Protein AF-A0A7T3G041-F1 (afdb_monomer_lite)

pLDDT: mean 70.63, std 15.51, range [40.09, 89.56]

Sequence (123 aa):
MPDVLLDCSRSEARERCARAVRQTEGLSKAKETDYQVVGKTGLSFPRVLWSWGEKVYVDIKEMESGQIGINVRGEKNVPVNIGANPEKFRRRVLDELSRSERQDKKMVGGMDMTRASELEGES

Secondary structure (DSSP, 8-state):
--SEEE-S-HHHHHHHHHHHHHHSTTEEEEEE-SSEEEEEE----SSS-----EEEEEEEEE-TTSPEEEEEEEEE--TT-TT--HHHHHHHHHHHHHHHHHHHHHHHTT--------SS---

Structure (mmCIF, N/CA/C/O backbone):
data_AF-A0A7T3G041-F1
#
_entry.id   AF-A0A7T3G041-F1
#
loop_
_atom_site.group_PDB
_atom_site.id
_atom_site.type_symbol
_atom_site.label_atom_id
_atom_site.label_alt_id
_atom_site.label_comp_id
_atom_site.label_asym_id
_atom_site.label_entity_id
_atom_site.label_seq_id
_atom_site.pdbx_PDB_ins_code
_atom_site.Cartn_x
_atom_site.Cartn_y
_atom_site.Cartn_z
_atom_site.occupancy
_atom_site.B_iso_or_equiv
_atom_site.auth_seq_id
_atom_site.auth_comp_id
_atom_site.auth_asym_id
_atom_site.auth_atom_id
_atom_site.pdbx_PDB_model_num
ATOM 1 N N . MET A 1 1 ? -12.619 9.375 -3.972 1.00 69.00 1 MET A N 1
ATOM 2 C CA . MET A 1 1 ? -13.263 8.131 -3.504 1.00 69.00 1 MET A CA 1
ATOM 3 C C . MET A 1 1 ? -12.163 7.132 -3.196 1.00 69.00 1 MET A C 1
ATOM 5 O O . MET A 1 1 ? -11.196 7.145 -3.946 1.00 69.00 1 MET A O 1
ATOM 9 N N . PRO A 1 2 ? -12.248 6.364 -2.099 1.00 80.75 2 PRO A N 1
ATOM 10 C CA . PRO A 1 2 ? -11.292 5.293 -1.823 1.00 80.75 2 PRO A CA 1
ATOM 11 C C . PRO A 1 2 ? -11.405 4.171 -2.863 1.00 80.75 2 PRO A C 1
ATOM 13 O O . PRO A 1 2 ? -12.497 3.920 -3.370 1.00 80.75 2 PRO A O 1
ATOM 16 N N . ASP A 1 3 ? -10.283 3.524 -3.184 1.00 82.75 3 ASP A N 1
ATOM 17 C CA . ASP A 1 3 ? -10.252 2.362 -4.083 1.00 82.75 3 ASP A CA 1
ATOM 18 C C . ASP A 1 3 ? -10.844 1.119 -3.392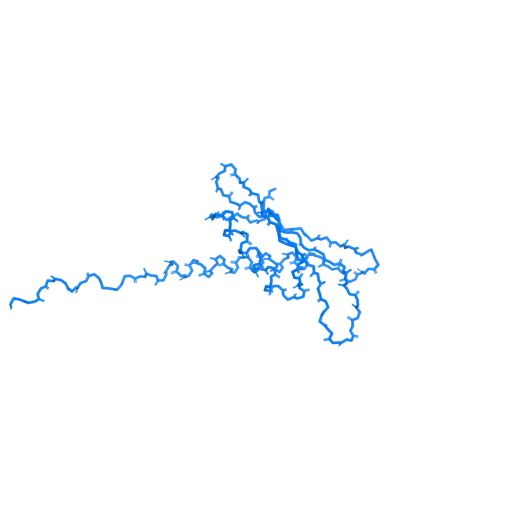 1.00 82.75 3 ASP A C 1
ATOM 20 O O . ASP A 1 3 ? -11.485 0.298 -4.043 1.00 82.75 3 ASP A O 1
ATOM 24 N N . VAL A 1 4 ? -10.629 0.987 -2.076 1.00 85.62 4 VAL A N 1
ATOM 25 C CA . VAL A 1 4 ? -11.131 -0.114 -1.237 1.00 85.62 4 VAL A CA 1
ATOM 26 C C . VAL A 1 4 ? -11.620 0.448 0.098 1.00 85.62 4 VAL A C 1
ATOM 28 O O . VAL A 1 4 ? -11.020 1.376 0.643 1.00 85.62 4 VAL A O 1
ATOM 31 N N . LEU A 1 5 ? -12.704 -0.114 0.627 1.00 86.81 5 LEU A N 1
ATOM 32 C CA . LEU A 1 5 ? -13.199 0.147 1.977 1.00 86.81 5 LEU A CA 1
ATOM 33 C C . LEU A 1 5 ? -12.992 -1.109 2.817 1.00 86.81 5 LEU A C 1
ATOM 35 O O . LEU A 1 5 ? -13.338 -2.198 2.372 1.00 86.81 5 LEU A O 1
ATOM 39 N N . LEU A 1 6 ? -12.427 -0.948 4.008 1.00 83.44 6 LEU A N 1
ATOM 40 C CA . LEU A 1 6 ? -12.195 -2.027 4.956 1.00 83.44 6 LEU A CA 1
ATOM 41 C C . LEU A 1 6 ? -12.963 -1.754 6.250 1.00 83.44 6 LEU A C 1
ATOM 43 O O . LEU A 1 6 ? -12.803 -0.699 6.870 1.00 83.44 6 LEU A O 1
ATOM 47 N N . ASP A 1 7 ? -13.750 -2.737 6.677 1.00 84.81 7 ASP A N 1
ATOM 48 C CA . ASP A 1 7 ? -14.432 -2.765 7.974 1.00 84.81 7 ASP A CA 1
ATOM 49 C C . ASP A 1 7 ? -13.498 -3.321 9.061 1.00 84.81 7 ASP A C 1
ATOM 51 O O . ASP A 1 7 ? -13.758 -4.361 9.663 1.00 84.81 7 ASP A O 1
ATOM 55 N N . CYS A 1 8 ? -12.353 -2.675 9.275 1.00 81.62 8 CYS A N 1
ATOM 56 C CA . CYS A 1 8 ? -11.388 -3.099 10.288 1.00 81.62 8 CYS A CA 1
ATOM 57 C C . CYS A 1 8 ? -10.699 -1.915 10.967 1.00 81.62 8 CYS A C 1
ATOM 59 O O . CYS A 1 8 ? -10.808 -0.767 10.535 1.00 81.62 8 CYS A O 1
ATOM 61 N N . SER A 1 9 ? -9.976 -2.191 12.055 1.00 86.31 9 SER A N 1
ATOM 62 C CA . SER A 1 9 ? -9.208 -1.153 12.744 1.00 86.31 9 SER A CA 1
ATOM 63 C C . SER A 1 9 ? -8.080 -0.618 11.856 1.00 86.31 9 SER A C 1
ATOM 65 O O . SER A 1 9 ? -7.532 -1.328 11.011 1.00 86.31 9 SER A O 1
ATOM 67 N N . ARG A 1 10 ? -7.659 0.630 12.084 1.00 85.25 10 ARG A N 1
ATOM 68 C CA . ARG A 1 10 ? -6.553 1.248 11.334 1.00 85.25 10 ARG A CA 1
ATOM 69 C C . ARG A 1 10 ? -5.263 0.421 11.386 1.00 85.25 10 ARG A C 1
ATOM 71 O O . ARG A 1 10 ? -4.585 0.279 10.370 1.00 85.25 10 ARG A O 1
ATOM 78 N N . SER A 1 11 ? -4.931 -0.129 12.554 1.00 86.12 11 SER A N 1
ATOM 79 C CA . SER A 1 11 ? -3.747 -0.976 12.744 1.00 86.12 11 SER A CA 1
ATOM 80 C C . SER A 1 11 ? -3.813 -2.241 11.891 1.00 86.12 11 SER A C 1
ATOM 82 O O . SER A 1 11 ? -2.827 -2.623 11.263 1.00 86.12 11 SER A O 1
ATOM 84 N N . GLU A 1 12 ? -4.991 -2.851 11.809 1.00 85.56 12 GLU A N 1
ATOM 85 C CA . GLU A 1 12 ? -5.216 -4.044 11.001 1.00 85.56 12 GLU A CA 1
ATOM 86 C C . GLU A 1 12 ? -5.196 -3.723 9.502 1.00 85.56 12 GLU A C 1
ATOM 88 O O . GLU A 1 12 ? -4.525 -4.404 8.725 1.00 85.56 12 GLU A O 1
ATOM 93 N N . ALA A 1 13 ? -5.842 -2.628 9.090 1.00 85.88 13 ALA A N 1
ATOM 94 C CA . ALA A 1 13 ? -5.785 -2.126 7.721 1.00 85.88 13 ALA A CA 1
ATOM 95 C C . ALA A 1 13 ? -4.336 -1.866 7.280 1.00 85.88 13 ALA A C 1
ATOM 97 O O . ALA A 1 13 ? -3.934 -2.242 6.176 1.00 85.88 13 ALA A O 1
ATOM 98 N N . ARG A 1 14 ? -3.522 -1.282 8.165 1.00 86.62 14 ARG A N 1
ATOM 99 C CA . ARG A 1 14 ? -2.091 -1.052 7.950 1.00 86.62 14 ARG A CA 1
ATOM 100 C C . ARG A 1 14 ? -1.326 -2.353 7.759 1.00 86.62 14 ARG A C 1
ATOM 102 O O . ARG A 1 14 ? -0.542 -2.457 6.814 1.00 86.62 14 ARG A O 1
ATOM 109 N N . GLU A 1 15 ? -1.556 -3.348 8.607 1.00 86.81 15 GLU A N 1
ATOM 110 C CA . GLU A 1 15 ? -0.899 -4.646 8.481 1.00 86.81 15 GLU A CA 1
ATOM 111 C C . GLU A 1 15 ? -1.286 -5.356 7.176 1.00 86.81 15 GLU A C 1
ATOM 113 O O . GLU A 1 15 ? -0.410 -5.871 6.472 1.00 86.81 15 GLU A O 1
ATOM 118 N N . ARG A 1 16 ? -2.572 -5.322 6.802 1.00 85.38 16 ARG A N 1
ATOM 119 C CA . ARG A 1 16 ? -3.077 -5.853 5.525 1.00 85.38 16 ARG A CA 1
ATOM 120 C C . ARG A 1 16 ? -2.403 -5.163 4.337 1.00 85.38 16 ARG A C 1
ATOM 122 O O . ARG A 1 16 ? -1.872 -5.838 3.456 1.00 85.38 16 ARG A O 1
ATOM 129 N N . CYS A 1 17 ? -2.317 -3.833 4.351 1.00 84.94 17 CYS A N 1
ATOM 130 C CA . CYS A 1 17 ? -1.632 -3.059 3.313 1.00 84.94 17 CYS A CA 1
ATOM 131 C C . CYS A 1 17 ? -0.133 -3.388 3.237 1.00 84.94 17 CYS A C 1
ATOM 133 O O . CYS A 1 17 ? 0.409 -3.613 2.154 1.00 84.94 17 CYS A O 1
ATOM 135 N N . ALA A 1 18 ? 0.549 -3.468 4.382 1.00 85.19 18 ALA A N 1
ATOM 136 C CA . ALA A 1 18 ? 1.964 -3.822 4.448 1.00 85.19 18 ALA A CA 1
ATOM 137 C C . ALA A 1 18 ? 2.233 -5.241 3.929 1.00 85.19 18 ALA A C 1
ATOM 139 O O . ALA A 1 18 ? 3.262 -5.480 3.292 1.00 85.19 18 ALA A O 1
ATOM 140 N N . ARG A 1 19 ? 1.315 -6.176 4.187 1.00 85.12 19 ARG A N 1
ATOM 141 C CA . ARG A 1 19 ? 1.371 -7.554 3.697 1.00 85.12 19 ARG A CA 1
ATOM 142 C C . ARG A 1 19 ? 1.155 -7.624 2.189 1.00 85.12 19 ARG A C 1
ATOM 144 O O . ARG A 1 19 ? 1.999 -8.203 1.513 1.00 85.12 19 ARG A O 1
ATOM 151 N N . ALA A 1 20 ? 0.127 -6.958 1.665 1.00 84.06 20 ALA A N 1
ATOM 152 C CA . ALA A 1 20 ? -0.152 -6.903 0.229 1.00 84.06 20 ALA A CA 1
ATOM 153 C C . ALA A 1 20 ? 1.038 -6.333 -0.565 1.00 84.06 20 ALA A C 1
ATOM 155 O O . ALA A 1 20 ? 1.453 -6.897 -1.578 1.00 84.06 20 ALA A O 1
ATOM 156 N N . VAL A 1 21 ? 1.668 -5.264 -0.062 1.00 83.19 21 VAL A N 1
ATOM 157 C CA . VAL A 1 21 ? 2.877 -4.692 -0.681 1.00 83.19 21 VAL A CA 1
ATOM 158 C C . VAL A 1 21 ? 4.056 -5.670 -0.643 1.00 83.19 21 VAL A C 1
ATOM 160 O O . VAL A 1 21 ? 4.791 -5.757 -1.620 1.00 83.19 21 VAL A O 1
ATOM 163 N N . ARG A 1 22 ? 4.245 -6.418 0.454 1.00 80.44 22 ARG A N 1
ATOM 164 C CA . ARG A 1 22 ? 5.313 -7.432 0.576 1.00 80.44 22 ARG A CA 1
ATOM 165 C C . ARG A 1 22 ? 5.086 -8.658 -0.311 1.00 80.44 22 ARG A C 1
ATOM 167 O O . ARG A 1 22 ? 6.057 -9.248 -0.765 1.00 80.44 22 ARG A O 1
ATOM 174 N N . GLN A 1 23 ? 3.832 -9.053 -0.516 1.00 81.94 23 GLN A N 1
ATOM 175 C CA . GLN A 1 23 ? 3.457 -10.185 -1.370 1.00 81.94 23 GLN A CA 1
ATOM 176 C C . GLN A 1 23 ? 3.491 -9.826 -2.858 1.00 81.94 23 GLN A C 1
ATOM 178 O O . GLN A 1 23 ? 3.602 -10.706 -3.706 1.00 81.94 23 GLN A O 1
ATOM 183 N N . THR A 1 24 ? 3.439 -8.534 -3.187 1.00 78.94 24 THR A N 1
ATOM 184 C CA . THR A 1 24 ? 3.533 -8.074 -4.570 1.00 78.94 24 THR A CA 1
ATOM 185 C C . THR A 1 24 ? 4.953 -8.264 -5.105 1.00 78.94 24 THR A C 1
ATOM 187 O O . THR A 1 24 ? 5.875 -7.519 -4.765 1.00 78.94 24 THR A O 1
ATOM 190 N N . GLU A 1 25 ? 5.119 -9.227 -6.012 1.00 74.19 25 GLU A N 1
ATOM 191 C CA . GLU A 1 25 ? 6.395 -9.475 -6.683 1.00 74.19 25 GLU A CA 1
ATOM 192 C C . GLU A 1 25 ? 6.934 -8.220 -7.387 1.00 74.19 25 GLU A C 1
ATOM 194 O O . GLU A 1 25 ? 6.239 -7.561 -8.173 1.00 74.19 25 GLU A O 1
ATOM 199 N N . GLY A 1 26 ? 8.210 -7.923 -7.132 1.00 69.88 26 GLY A N 1
ATOM 200 C CA . GLY A 1 26 ? 8.919 -6.771 -7.687 1.00 69.88 26 GLY A CA 1
ATOM 201 C C . GLY A 1 26 ? 8.869 -5.513 -6.817 1.00 69.88 26 GLY A C 1
ATOM 202 O O . GLY A 1 26 ? 9.616 -4.577 -7.099 1.00 69.88 26 GLY A O 1
ATOM 203 N N . LEU A 1 27 ? 8.066 -5.485 -5.744 1.00 70.56 27 LEU A N 1
ATOM 204 C CA . LEU A 1 27 ? 8.106 -4.419 -4.742 1.00 70.56 27 LEU A CA 1
ATOM 205 C C . LEU A 1 27 ? 8.987 -4.824 -3.555 1.00 70.56 27 LEU A C 1
ATOM 207 O O . LEU A 1 27 ? 8.777 -5.828 -2.887 1.00 70.56 27 LEU A O 1
ATOM 211 N N . SER A 1 28 ? 9.977 -3.992 -3.263 1.00 67.75 28 SER A N 1
ATOM 212 C CA . SER A 1 28 ? 10.681 -3.959 -1.988 1.00 67.75 28 SER A CA 1
ATOM 213 C C . SER A 1 28 ? 10.062 -2.893 -1.084 1.00 67.75 28 SER A C 1
ATOM 215 O O . SER A 1 28 ? 9.782 -1.759 -1.481 1.00 67.75 28 SER A O 1
ATOM 217 N N . LYS A 1 29 ? 9.816 -3.261 0.172 1.00 68.62 29 LYS A N 1
ATOM 218 C CA . LYS A 1 29 ? 9.218 -2.361 1.162 1.00 68.62 29 LYS A CA 1
ATOM 219 C C . LYS A 1 29 ? 10.166 -1.196 1.451 1.00 68.62 29 LYS A C 1
ATOM 221 O O . LYS A 1 29 ? 11.331 -1.432 1.752 1.00 68.62 29 LYS A O 1
ATOM 226 N N . ALA A 1 30 ? 9.676 0.044 1.391 1.00 63.00 30 ALA A N 1
ATOM 227 C CA . ALA A 1 30 ? 10.547 1.213 1.534 1.00 63.00 30 ALA A CA 1
ATOM 228 C C . ALA A 1 30 ? 10.137 2.224 2.605 1.00 63.00 30 ALA A C 1
ATOM 230 O O . ALA A 1 30 ? 10.980 3.019 3.012 1.00 63.00 30 ALA A O 1
ATOM 231 N N . LYS A 1 31 ? 8.886 2.236 3.065 1.00 75.81 31 LYS A N 1
ATOM 232 C CA . LYS A 1 31 ? 8.483 3.038 4.226 1.00 75.81 31 LYS A CA 1
ATOM 233 C C . LYS A 1 31 ? 7.124 2.573 4.717 1.00 75.81 31 LYS A C 1
ATOM 235 O O . LYS A 1 31 ? 6.235 2.323 3.911 1.00 75.81 31 LYS A O 1
ATOM 240 N N . GLU A 1 32 ? 6.967 2.474 6.023 1.00 82.88 32 GLU A N 1
ATOM 241 C CA . GLU A 1 32 ? 5.678 2.234 6.657 1.00 82.88 32 GLU A CA 1
ATOM 242 C C . GLU A 1 32 ? 5.481 3.310 7.718 1.00 82.88 32 GLU A C 1
ATOM 244 O O . GLU A 1 32 ? 6.373 3.548 8.531 1.00 82.88 32 GLU A O 1
ATOM 249 N N . THR A 1 33 ? 4.344 3.989 7.660 1.00 84.75 33 THR A N 1
ATOM 250 C CA . THR A 1 33 ? 3.882 4.945 8.664 1.00 84.75 33 THR A CA 1
ATOM 251 C C . THR A 1 33 ? 2.477 4.547 9.112 1.00 84.75 33 THR A C 1
ATOM 253 O O . THR A 1 33 ? 1.881 3.619 8.564 1.00 84.75 33 THR A O 1
ATOM 256 N N . ASP A 1 34 ? 1.925 5.251 10.098 1.00 81.25 34 ASP A N 1
ATOM 257 C CA . ASP A 1 34 ? 0.582 4.963 10.619 1.00 81.25 34 ASP A CA 1
ATOM 258 C C . ASP A 1 34 ? -0.546 5.179 9.601 1.00 81.25 34 ASP A C 1
ATOM 260 O O . ASP A 1 34 ? -1.610 4.579 9.727 1.00 81.25 34 ASP A O 1
ATOM 264 N N . TYR A 1 35 ? -0.306 6.006 8.583 1.00 85.88 35 TYR A N 1
ATOM 265 C CA . TYR A 1 35 ? -1.310 6.415 7.595 1.00 85.88 35 TYR A CA 1
ATOM 266 C C . TYR A 1 35 ? -0.921 6.069 6.159 1.00 85.88 35 TYR A C 1
ATOM 268 O O . TYR A 1 35 ? -1.687 6.330 5.233 1.00 85.88 35 TYR A O 1
ATOM 276 N N . GLN A 1 36 ? 0.282 5.537 5.941 1.00 87.19 36 GLN A N 1
ATOM 277 C CA . GLN A 1 36 ? 0.785 5.302 4.598 1.00 87.19 36 GLN A CA 1
ATOM 278 C C . GLN A 1 36 ? 1.765 4.132 4.551 1.00 87.19 36 GLN A C 1
ATOM 280 O O . GLN A 1 36 ? 2.714 4.041 5.332 1.00 87.19 36 GLN A O 1
ATOM 285 N N . VAL A 1 37 ? 1.590 3.271 3.555 1.00 85.50 37 VAL A N 1
ATOM 286 C CA . VAL A 1 37 ? 2.549 2.224 3.202 1.00 85.50 37 VAL A CA 1
ATOM 287 C C . VAL A 1 37 ? 3.121 2.538 1.827 1.00 85.50 37 VAL A C 1
ATOM 289 O O . VAL A 1 37 ? 2.381 2.729 0.867 1.00 85.50 37 VAL A O 1
ATOM 292 N N . VAL A 1 38 ? 4.449 2.588 1.720 1.00 84.75 38 VAL A N 1
ATOM 293 C CA . VAL A 1 38 ? 5.145 2.876 0.461 1.00 84.75 38 VAL A CA 1
ATOM 294 C C . VAL A 1 38 ? 5.961 1.665 0.022 1.00 84.75 38 VAL A C 1
ATOM 296 O O . VAL A 1 38 ? 6.945 1.275 0.667 1.00 84.75 38 VAL A O 1
ATOM 299 N N . GLY A 1 39 ? 5.564 1.091 -1.112 1.00 82.62 39 GLY A N 1
ATOM 300 C CA . GLY A 1 39 ? 6.328 0.093 -1.853 1.00 82.62 39 GLY A CA 1
ATOM 301 C C . GLY A 1 39 ? 7.203 0.768 -2.904 1.00 82.62 39 GLY A C 1
ATOM 302 O O . GLY A 1 39 ? 6.741 1.646 -3.630 1.00 82.62 39 GLY A O 1
ATOM 303 N N . LYS A 1 40 ? 8.472 0.372 -3.002 1.00 76.88 40 LYS A N 1
ATOM 304 C CA . LYS A 1 40 ? 9.364 0.782 -4.097 1.00 76.88 40 LYS A CA 1
ATOM 305 C C . LYS A 1 40 ? 9.757 -0.443 -4.892 1.00 76.88 40 LYS A C 1
ATOM 307 O O . LYS A 1 40 ? 9.950 -1.498 -4.306 1.00 76.88 40 LYS A O 1
ATOM 312 N N . THR A 1 41 ? 9.932 -0.331 -6.199 1.00 72.31 41 THR A N 1
ATOM 313 C CA . THR A 1 41 ? 10.514 -1.445 -6.950 1.00 72.31 41 THR A CA 1
ATOM 314 C C . THR A 1 41 ? 11.951 -1.707 -6.493 1.00 72.31 41 THR A C 1
ATOM 316 O O . THR A 1 41 ? 12.753 -0.778 -6.385 1.00 72.31 41 THR A O 1
ATOM 319 N N . GLY A 1 42 ? 12.268 -2.963 -6.164 1.00 56.47 42 GLY A N 1
ATOM 320 C CA . GLY A 1 42 ? 13.601 -3.371 -5.711 1.00 56.47 42 GLY A CA 1
ATOM 321 C C . GLY A 1 42 ? 14.223 -4.409 -6.637 1.00 56.47 42 GLY A C 1
ATOM 322 O O . GLY A 1 42 ? 13.557 -5.344 -7.073 1.00 56.47 42 GLY A O 1
ATOM 323 N N . LEU A 1 43 ? 15.504 -4.213 -6.952 1.00 53.69 43 LEU A N 1
ATOM 324 C CA . LEU A 1 43 ? 16.320 -5.075 -7.809 1.00 53.69 43 LEU A CA 1
ATOM 325 C C . LEU A 1 43 ? 16.349 -6.526 -7.297 1.00 53.69 43 LEU A C 1
ATOM 327 O O . LEU A 1 43 ? 16.931 -6.789 -6.249 1.00 53.69 43 LEU A O 1
ATOM 331 N N . SER A 1 44 ? 15.838 -7.476 -8.083 1.00 42.97 44 SER A N 1
ATOM 332 C CA . SER A 1 44 ? 16.355 -8.851 -8.077 1.00 42.97 44 SER A CA 1
ATOM 333 C C . SER A 1 44 ? 17.247 -9.030 -9.304 1.00 42.97 44 SER A C 1
ATOM 335 O O . SER A 1 44 ? 16.791 -8.929 -10.440 1.00 42.97 44 SER A O 1
ATOM 337 N N . PHE A 1 45 ? 18.547 -9.202 -9.064 1.00 40.66 45 PHE A N 1
ATOM 338 C CA . PHE A 1 45 ? 19.564 -9.509 -10.079 1.00 40.66 45 PHE A CA 1
ATOM 339 C C . PHE A 1 45 ? 19.502 -10.998 -10.502 1.00 40.66 45 PHE A C 1
ATOM 341 O O . PHE A 1 45 ? 19.010 -11.800 -9.708 1.00 40.66 45 PHE A O 1
ATOM 348 N N . PRO A 1 46 ? 20.066 -11.405 -11.671 1.00 51.50 46 PRO A N 1
ATOM 349 C CA . PRO A 1 46 ? 20.903 -10.607 -12.571 1.00 51.50 46 PRO A CA 1
ATOM 350 C C . PRO A 1 46 ? 20.418 -10.525 -14.041 1.00 51.50 46 PRO A C 1
ATOM 352 O O . PRO A 1 46 ? 19.942 -11.506 -14.600 1.00 51.50 46 PRO A O 1
ATOM 355 N N . ARG A 1 47 ? 20.680 -9.365 -14.679 1.00 42.62 47 ARG A N 1
ATOM 356 C CA . ARG A 1 47 ? 20.946 -9.117 -16.128 1.00 42.62 47 ARG A CA 1
ATOM 357 C C . ARG A 1 47 ? 20.080 -8.131 -16.922 1.00 42.62 47 ARG A C 1
ATOM 359 O O . ARG A 1 47 ? 20.516 -7.791 -18.016 1.00 42.62 47 ARG A O 1
ATOM 366 N N . VAL A 1 48 ? 18.975 -7.569 -16.427 1.00 42.09 48 VAL A N 1
ATOM 367 C CA . VAL A 1 48 ? 18.259 -6.534 -17.212 1.00 42.09 48 VAL A CA 1
ATOM 368 C C . VAL A 1 48 ? 17.847 -5.328 -16.359 1.00 42.09 48 VAL A C 1
ATOM 370 O O . VAL A 1 48 ? 16.889 -5.375 -15.601 1.00 42.09 48 VAL A O 1
ATOM 373 N N . LEU A 1 49 ? 18.621 -4.251 -16.528 1.00 40.53 49 LEU A N 1
ATOM 374 C CA . LEU A 1 49 ? 18.244 -2.829 -16.492 1.00 40.53 49 LEU A CA 1
ATOM 375 C C . LEU A 1 49 ? 17.507 -2.288 -15.247 1.00 40.53 49 LEU A C 1
ATOM 377 O O . LEU A 1 49 ? 16.284 -2.318 -15.130 1.00 40.53 49 LEU A O 1
ATOM 381 N N . TRP A 1 50 ? 18.307 -1.665 -14.374 1.00 40.09 50 TRP A N 1
ATOM 382 C CA . TRP A 1 50 ? 17.999 -0.512 -13.513 1.00 40.09 50 TRP A CA 1
ATOM 383 C C . TRP A 1 50 ? 16.579 0.084 -13.607 1.00 40.09 50 TRP A C 1
ATOM 385 O O . TRP A 1 50 ? 16.369 1.120 -14.235 1.00 40.09 50 TRP A O 1
ATOM 395 N N . SER A 1 51 ? 15.611 -0.483 -12.887 1.00 46.09 51 SER A N 1
ATOM 396 C CA . SER A 1 51 ? 14.303 0.161 -12.688 1.00 46.09 51 SER A CA 1
ATOM 397 C C . SER A 1 51 ? 14.084 0.531 -11.224 1.00 46.09 51 SER A C 1
ATOM 399 O O . SER A 1 51 ? 13.191 0.034 -10.542 1.00 46.09 51 SER A O 1
ATOM 401 N N . TRP A 1 52 ? 14.908 1.467 -10.749 1.00 52.56 52 TRP A N 1
ATOM 402 C CA . TRP A 1 52 ? 14.572 2.326 -9.611 1.00 52.56 52 TRP A CA 1
ATOM 403 C C . TRP A 1 52 ? 13.611 3.407 -10.108 1.00 52.56 52 TRP A C 1
ATOM 405 O O . TRP A 1 52 ? 14.014 4.549 -10.315 1.00 52.56 52 TRP A O 1
ATOM 415 N N . GLY A 1 53 ? 12.366 3.044 -10.417 1.00 58.28 53 GLY A N 1
ATOM 416 C CA . GLY A 1 53 ? 11.505 3.966 -11.156 1.00 58.28 53 GLY A CA 1
ATOM 417 C C . GLY A 1 53 ? 10.044 3.992 -10.809 1.00 58.28 53 GLY A C 1
ATOM 418 O O . GLY A 1 53 ? 9.360 4.901 -11.269 1.00 58.28 53 GLY A O 1
ATOM 419 N N . GLU A 1 54 ? 9.567 3.075 -9.981 1.00 70.75 54 GLU A N 1
ATOM 420 C CA . GLU A 1 54 ? 8.150 2.990 -9.667 1.00 70.75 54 GLU A CA 1
ATOM 421 C C . GLU A 1 54 ? 7.969 2.93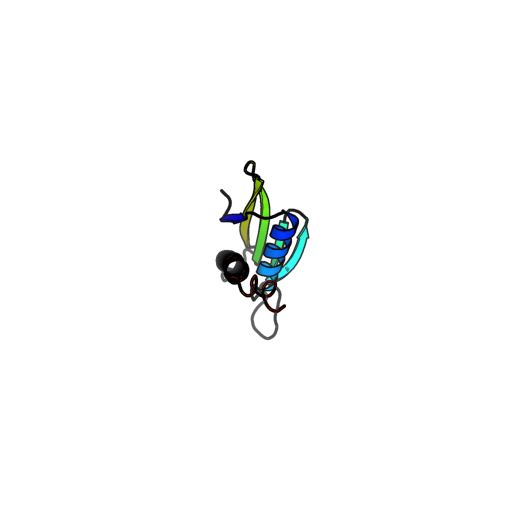8 -8.156 1.00 70.75 54 GLU A C 1
ATOM 423 O O . GLU A 1 54 ? 8.663 2.218 -7.427 1.00 70.75 54 GLU A O 1
ATOM 428 N N . LYS A 1 55 ? 7.043 3.764 -7.682 1.00 78.44 55 LYS A N 1
ATOM 429 C CA . LYS A 1 55 ? 6.612 3.804 -6.293 1.00 78.44 55 LYS A CA 1
ATOM 430 C C . LYS A 1 55 ? 5.126 3.519 -6.255 1.00 78.44 55 LYS A C 1
ATOM 432 O O . LYS A 1 55 ? 4.380 4.015 -7.093 1.00 78.44 55 LYS A O 1
ATOM 437 N N . VAL A 1 56 ? 4.699 2.748 -5.270 1.00 81.44 56 VAL A N 1
ATOM 438 C CA . VAL A 1 56 ? 3.288 2.590 -4.940 1.00 81.44 56 VAL A CA 1
ATOM 439 C C . VAL A 1 56 ? 3.074 3.146 -3.547 1.00 81.44 56 VAL A C 1
ATOM 441 O O . VAL A 1 56 ? 3.744 2.736 -2.600 1.00 81.44 56 VAL A O 1
ATOM 444 N N . TYR A 1 57 ? 2.146 4.083 -3.440 1.00 85.81 57 TYR A N 1
ATOM 445 C CA . TYR A 1 57 ? 1.677 4.660 -2.195 1.00 85.81 57 TYR A CA 1
ATOM 446 C C . TYR A 1 57 ? 0.318 4.058 -1.887 1.00 85.81 57 TYR A C 1
ATOM 448 O O . TYR A 1 57 ? -0.583 4.084 -2.723 1.00 85.81 57 TYR A O 1
ATOM 456 N N . VAL A 1 58 ? 0.187 3.508 -0.693 1.00 87.69 58 VAL A N 1
ATOM 457 C CA . VAL A 1 58 ? -1.071 3.024 -0.147 1.00 87.69 58 VAL A CA 1
ATOM 458 C C . VAL A 1 58 ? -1.412 3.941 1.014 1.00 87.69 58 VAL A C 1
ATOM 460 O O . VAL A 1 58 ? -0.768 3.878 2.059 1.00 87.69 58 VAL A O 1
ATOM 463 N N . ASP A 1 59 ? -2.367 4.836 0.802 1.00 89.00 59 ASP A N 1
ATOM 464 C CA . ASP A 1 59 ? -2.837 5.783 1.805 1.00 89.00 59 ASP A CA 1
ATOM 465 C C . ASP A 1 59 ? -4.016 5.183 2.571 1.00 89.00 59 ASP A C 1
ATOM 467 O O . ASP A 1 59 ? -4.959 4.659 1.974 1.00 89.00 59 ASP A O 1
ATOM 471 N N . ILE A 1 60 ? -3.959 5.296 3.894 1.00 89.56 60 ILE A N 1
ATOM 472 C CA . ILE A 1 60 ? -4.938 4.760 4.835 1.00 89.56 60 ILE A CA 1
ATOM 473 C C . ILE A 1 60 ? -5.657 5.949 5.460 1.00 89.56 60 ILE A C 1
ATOM 475 O O . ILE A 1 60 ? -5.055 6.736 6.196 1.00 89.56 60 ILE A O 1
ATOM 479 N N . LYS A 1 61 ? -6.945 6.095 5.158 1.00 88.69 61 LYS A N 1
ATOM 480 C CA . LYS A 1 61 ? -7.770 7.195 5.652 1.00 88.69 61 LYS A CA 1
ATOM 481 C C . LYS A 1 61 ? -8.962 6.658 6.425 1.00 88.69 61 LYS A C 1
ATOM 483 O O . LYS A 1 61 ? -9.674 5.787 5.946 1.00 88.69 61 LYS A O 1
ATOM 488 N N . GLU A 1 62 ? -9.204 7.219 7.597 1.00 86.69 62 GLU A N 1
ATOM 489 C CA . GLU A 1 62 ? -10.422 6.943 8.352 1.00 86.69 62 GLU A CA 1
ATOM 490 C C . GLU A 1 62 ? -11.590 7.739 7.767 1.00 86.69 62 GLU A C 1
ATOM 492 O O . GLU A 1 62 ? -11.456 8.929 7.460 1.00 86.69 62 GLU A O 1
ATOM 497 N N . MET A 1 63 ? -12.709 7.058 7.545 1.00 85.81 63 MET A N 1
ATOM 498 C CA . MET A 1 63 ? -13.938 7.636 7.015 1.00 85.81 63 MET A CA 1
ATOM 499 C C . MET A 1 63 ? -14.890 7.975 8.163 1.00 85.81 63 MET A C 1
ATOM 501 O O . MET A 1 63 ? -14.867 7.339 9.213 1.00 85.81 63 MET A O 1
ATOM 505 N N . GLU A 1 64 ? -15.789 8.934 7.936 1.00 80.12 64 GLU A N 1
ATOM 506 C CA . GLU A 1 64 ? -16.814 9.328 8.918 1.00 80.12 64 GLU A CA 1
ATOM 507 C C . GLU A 1 64 ? -17.766 8.175 9.286 1.00 80.12 64 GLU A C 1
ATOM 509 O O . GLU A 1 64 ? -18.350 8.177 10.364 1.00 80.12 64 GLU A O 1
ATOM 514 N N . SER A 1 65 ? -17.881 7.156 8.426 1.00 80.19 65 SER A N 1
ATOM 515 C CA . SER A 1 65 ? -18.642 5.928 8.683 1.00 80.19 65 SER A CA 1
ATOM 516 C C . SER A 1 65 ? -17.970 4.960 9.669 1.00 80.19 65 SER A C 1
ATOM 518 O O . SER A 1 65 ? -18.519 3.894 9.929 1.00 80.19 65 SER A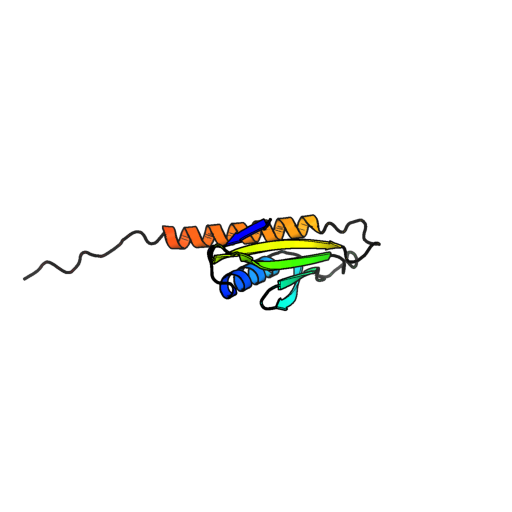 O 1
ATOM 520 N N . GLY A 1 66 ? -16.776 5.279 10.186 1.00 79.75 66 GLY A N 1
ATOM 521 C CA . GLY A 1 66 ? -15.967 4.369 11.008 1.00 79.75 66 GLY A CA 1
ATOM 522 C C . GLY A 1 66 ? -15.218 3.302 10.203 1.00 79.75 66 GLY A C 1
ATOM 523 O O . GLY A 1 66 ? -14.500 2.487 10.776 1.00 79.75 66 GLY A O 1
ATOM 524 N N . GLN A 1 67 ? -15.354 3.318 8.875 1.00 85.50 67 GLN A N 1
ATOM 525 C CA . GLN A 1 67 ? -14.633 2.432 7.964 1.00 85.50 67 GLN A CA 1
ATOM 526 C C . GLN A 1 67 ? -13.267 3.013 7.594 1.00 85.50 67 GLN A C 1
ATOM 528 O O . GLN A 1 67 ? -13.056 4.229 7.603 1.00 85.50 67 GLN A O 1
ATOM 533 N N . ILE A 1 68 ? -12.340 2.150 7.186 1.00 89.31 68 ILE A N 1
ATOM 534 C CA . ILE A 1 68 ? -11.036 2.573 6.683 1.00 89.31 68 ILE A CA 1
ATOM 535 C C . ILE A 1 68 ? -11.049 2.575 5.154 1.00 89.31 68 ILE A C 1
ATOM 537 O O . ILE A 1 68 ? -11.188 1.542 4.506 1.00 89.31 68 ILE A O 1
ATOM 541 N N . GLY A 1 69 ? -10.879 3.755 4.564 1.00 88.31 69 GLY A N 1
ATOM 542 C CA . GLY A 1 69 ? -10.698 3.945 3.132 1.00 88.31 69 GLY A CA 1
ATOM 543 C C . GLY A 1 69 ? -9.234 3.818 2.729 1.00 88.31 69 GLY A C 1
ATOM 544 O O . GLY A 1 69 ? -8.378 4.570 3.199 1.00 88.31 69 GLY A O 1
ATOM 545 N N . ILE A 1 70 ? -8.956 2.909 1.801 1.00 88.25 70 ILE A N 1
ATOM 546 C CA . ILE A 1 70 ? -7.633 2.692 1.222 1.00 88.25 70 ILE A CA 1
ATOM 547 C C . ILE A 1 70 ? -7.579 3.325 -0.169 1.00 88.25 70 ILE A C 1
ATOM 549 O O . ILE A 1 70 ? -8.450 3.086 -1.005 1.00 88.25 70 ILE A O 1
ATOM 553 N N . ASN A 1 71 ? -6.551 4.133 -0.425 1.00 89.06 71 ASN A N 1
ATOM 554 C CA . ASN A 1 71 ? -6.235 4.652 -1.759 1.00 89.06 71 ASN A CA 1
ATOM 555 C C . ASN A 1 71 ? -4.880 4.125 -2.214 1.00 89.06 71 ASN A C 1
ATOM 557 O O . ASN A 1 71 ? -3.897 4.247 -1.486 1.00 89.06 71 ASN A O 1
ATOM 561 N N . VAL A 1 72 ? -4.808 3.593 -3.431 1.00 85.81 72 VAL A N 1
ATOM 562 C CA . VAL A 1 72 ? -3.569 3.055 -4.000 1.00 85.81 72 VAL A CA 1
ATOM 563 C C . VAL A 1 72 ? -3.150 3.899 -5.197 1.00 85.81 72 VAL A C 1
ATOM 565 O O . VAL A 1 72 ? -3.820 3.936 -6.229 1.00 85.81 72 VAL A O 1
ATOM 568 N N . ARG A 1 73 ? -1.995 4.554 -5.082 1.00 83.06 73 ARG A N 1
ATOM 569 C CA . ARG A 1 73 ? -1.431 5.441 -6.104 1.00 83.06 73 ARG A CA 1
ATOM 570 C C . ARG A 1 73 ? -0.087 4.919 -6.587 1.00 83.06 73 ARG A C 1
ATOM 572 O O . ARG A 1 73 ? 0.827 4.717 -5.797 1.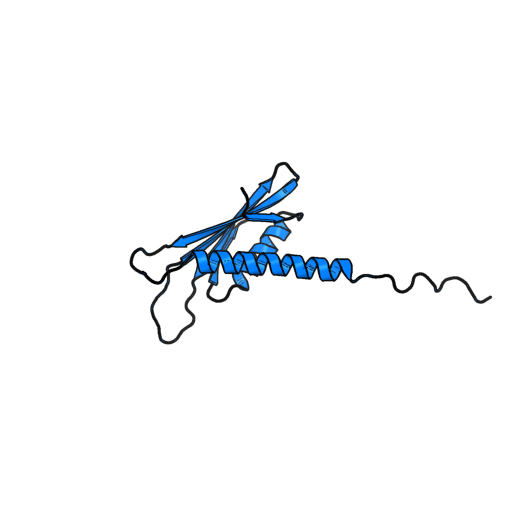00 83.06 73 ARG A O 1
ATOM 579 N N . GLY A 1 74 ? 0.039 4.715 -7.893 1.00 79.88 74 GLY A N 1
ATOM 580 C CA . GLY A 1 74 ? 1.310 4.396 -8.535 1.00 79.88 74 GLY A CA 1
ATOM 581 C C . GLY A 1 74 ? 1.958 5.663 -9.089 1.00 79.88 74 GLY A C 1
ATOM 582 O O . GLY A 1 74 ? 1.325 6.387 -9.851 1.00 79.88 74 GLY A O 1
ATOM 583 N N . GLU A 1 75 ? 3.212 5.926 -8.740 1.00 74.06 75 GLU A N 1
ATOM 584 C CA . GLU A 1 75 ? 3.981 7.070 -9.228 1.00 74.06 75 GLU A CA 1
ATOM 585 C C . GLU A 1 75 ? 5.213 6.595 -10.000 1.00 74.06 75 GLU A C 1
ATOM 587 O O . GLU A 1 75 ? 5.959 5.714 -9.556 1.00 74.06 75 GLU A O 1
ATOM 592 N N . LYS A 1 76 ? 5.443 7.219 -11.156 1.00 68.12 76 LYS A N 1
ATOM 593 C CA . LYS A 1 76 ? 6.644 7.025 -11.964 1.00 68.12 76 LYS A CA 1
ATOM 594 C C . LYS A 1 76 ? 7.695 8.047 -11.538 1.00 68.12 76 LYS A C 1
ATOM 596 O O . LYS A 1 76 ? 7.547 9.238 -11.770 1.00 68.12 76 LYS A O 1
ATOM 601 N N . ASN A 1 77 ? 8.764 7.563 -10.922 1.00 60.78 77 ASN A N 1
ATOM 602 C CA . ASN A 1 77 ? 9.819 8.378 -10.327 1.00 60.78 77 ASN A CA 1
ATOM 603 C C . ASN A 1 77 ? 10.992 8.660 -11.291 1.00 60.78 77 ASN A C 1
ATOM 605 O O . ASN A 1 77 ? 11.866 9.446 -10.946 1.00 60.78 77 ASN A O 1
ATOM 609 N N . VAL A 1 78 ? 11.036 8.044 -12.484 1.00 57.66 78 VAL A N 1
ATOM 610 C CA . VAL A 1 78 ? 12.000 8.404 -13.547 1.00 57.66 78 VAL A CA 1
ATOM 611 C C . VAL A 1 78 ? 11.299 8.692 -14.875 1.00 57.66 78 VAL A C 1
ATOM 613 O O . VAL A 1 78 ? 10.609 7.812 -15.397 1.00 57.66 78 VAL A O 1
ATOM 616 N N . PRO A 1 79 ? 11.540 9.865 -15.488 1.00 49.16 79 PRO A N 1
ATOM 617 C CA . PRO A 1 79 ? 10.998 10.196 -16.806 1.00 49.16 79 PRO A CA 1
ATOM 618 C C . PRO A 1 79 ? 11.602 9.335 -17.928 1.00 49.16 79 PRO A C 1
ATOM 620 O O . PRO A 1 79 ? 10.944 9.084 -18.931 1.00 49.16 79 PRO A O 1
ATOM 623 N N . VAL A 1 80 ? 12.824 8.823 -17.739 1.00 46.53 80 VAL A N 1
ATOM 624 C CA . VAL A 1 80 ? 13.615 8.137 -18.780 1.00 46.53 80 VAL A CA 1
ATOM 625 C C . VAL A 1 80 ? 13.167 6.689 -19.024 1.00 46.53 80 VAL A C 1
ATOM 627 O O . VAL A 1 80 ? 13.461 6.101 -20.060 1.00 46.53 80 VAL A O 1
ATOM 630 N N . ASN A 1 81 ? 12.428 6.089 -18.089 1.00 54.41 81 ASN A N 1
ATOM 631 C CA . ASN A 1 81 ? 12.096 4.671 -18.165 1.00 54.41 81 ASN A CA 1
ATOM 632 C C . ASN A 1 81 ? 10.758 4.461 -18.891 1.00 54.41 81 ASN A C 1
ATOM 634 O O . ASN A 1 81 ? 9.696 4.426 -18.271 1.00 54.41 81 ASN A O 1
ATOM 638 N N . ILE A 1 82 ? 10.790 4.390 -20.224 1.00 53.78 82 ILE A N 1
ATOM 639 C CA . ILE A 1 82 ? 9.601 4.255 -21.094 1.00 53.78 82 ILE A CA 1
ATOM 640 C C . ILE A 1 82 ? 8.784 2.991 -20.754 1.00 53.78 82 ILE A C 1
ATOM 642 O O . ILE A 1 82 ? 7.564 3.010 -20.875 1.00 53.78 82 ILE A O 1
ATOM 646 N N . GLY A 1 83 ? 9.430 1.937 -20.238 1.00 55.72 83 GLY A N 1
ATOM 647 C CA . GLY A 1 83 ? 8.777 0.687 -19.831 1.00 55.72 83 GLY A CA 1
ATOM 648 C C . GLY A 1 83 ? 8.155 0.676 -18.428 1.00 55.72 83 GLY A C 1
ATOM 649 O O . GLY A 1 83 ? 7.498 -0.303 -18.082 1.00 55.72 83 GLY A O 1
ATOM 650 N N . ALA A 1 84 ? 8.343 1.726 -17.618 1.00 59.34 84 ALA A N 1
ATOM 651 C CA . ALA A 1 84 ? 7.740 1.807 -16.287 1.00 59.34 84 ALA A CA 1
ATOM 652 C C . ALA A 1 84 ? 6.215 1.973 -16.397 1.00 59.34 84 ALA A C 1
ATOM 654 O O . ALA A 1 84 ? 5.727 2.954 -16.967 1.00 59.34 84 ALA A O 1
ATOM 655 N N . ASN A 1 85 ? 5.484 1.022 -15.824 1.00 68.06 85 ASN A N 1
ATOM 656 C CA . ASN A 1 85 ? 4.034 0.956 -15.774 1.00 68.06 85 ASN A CA 1
ATOM 657 C C . ASN A 1 85 ? 3.558 0.870 -14.303 1.00 68.06 85 ASN A C 1
ATOM 659 O O . ASN A 1 85 ? 3.219 -0.217 -13.818 1.00 68.06 85 ASN A O 1
ATOM 663 N N . PRO A 1 86 ? 3.474 2.010 -13.590 1.00 70.25 86 PRO A N 1
ATOM 664 C CA . PRO A 1 86 ? 3.071 2.041 -12.182 1.00 70.25 86 PRO A CA 1
ATOM 665 C C . PRO A 1 86 ? 1.629 1.547 -11.958 1.00 70.25 86 PRO A C 1
ATOM 667 O O . PRO A 1 86 ? 1.308 1.029 -10.886 1.00 70.25 86 PRO A O 1
ATOM 670 N N . GLU A 1 87 ? 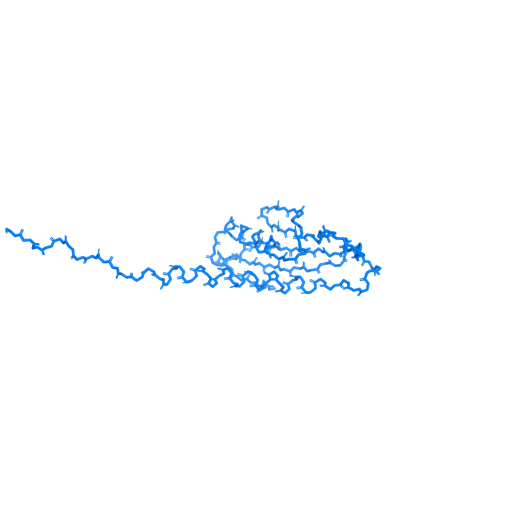0.769 1.631 -12.979 1.00 74.69 87 GLU A N 1
ATOM 671 C CA . GLU A 1 87 ? -0.587 1.069 -12.960 1.00 74.69 87 GLU A CA 1
ATOM 672 C C . GLU A 1 87 ? -0.579 -0.456 -12.780 1.00 74.69 87 GLU A C 1
ATOM 674 O O . GLU A 1 87 ? -1.447 -0.999 -12.095 1.00 74.69 87 GLU A O 1
ATOM 679 N N . LYS A 1 88 ? 0.413 -1.164 -13.338 1.00 77.06 88 LYS A N 1
ATOM 680 C CA . LYS A 1 88 ? 0.554 -2.618 -13.160 1.00 77.06 88 LYS A CA 1
ATOM 681 C C . LYS A 1 88 ? 0.727 -2.976 -11.686 1.00 77.06 88 LYS A C 1
ATOM 683 O O . LYS A 1 88 ? 0.102 -3.920 -11.206 1.00 77.06 88 LYS A O 1
ATOM 688 N N . PHE A 1 89 ? 1.554 -2.221 -10.970 1.00 75.25 89 PHE A N 1
ATOM 689 C CA . PHE A 1 89 ? 1.794 -2.450 -9.548 1.00 75.25 89 PHE A CA 1
ATOM 690 C C . PHE A 1 89 ? 0.593 -2.041 -8.696 1.00 75.25 89 PHE A C 1
ATOM 692 O O . PHE A 1 89 ? 0.221 -2.794 -7.802 1.00 75.25 89 PHE A O 1
ATOM 699 N N . ARG A 1 90 ? -0.082 -0.930 -9.027 1.00 81.38 90 ARG A N 1
ATOM 700 C CA . ARG A 1 90 ? -1.363 -0.558 -8.401 1.00 81.38 90 ARG A CA 1
ATOM 701 C C . ARG A 1 90 ? -2.384 -1.695 -8.502 1.00 81.38 90 ARG A C 1
ATOM 703 O O . ARG A 1 90 ? -2.942 -2.098 -7.487 1.00 81.38 90 ARG A O 1
ATOM 710 N N . ARG A 1 91 ? -2.593 -2.248 -9.703 1.00 82.31 91 ARG A N 1
ATOM 711 C CA . ARG A 1 91 ? -3.546 -3.352 -9.921 1.00 82.31 91 ARG A CA 1
ATOM 712 C C . ARG A 1 91 ? -3.167 -4.612 -9.147 1.00 82.31 91 ARG A C 1
ATOM 714 O O . ARG A 1 91 ? -4.047 -5.244 -8.581 1.00 82.31 91 ARG A O 1
ATOM 721 N N . ARG A 1 92 ? -1.877 -4.956 -9.087 1.00 81.25 92 ARG A N 1
ATOM 722 C CA . ARG A 1 92 ? -1.395 -6.109 -8.306 1.00 81.25 92 ARG A CA 1
ATOM 723 C C . ARG A 1 92 ? -1.636 -5.937 -6.809 1.00 81.25 92 ARG A C 1
ATOM 725 O O . ARG A 1 92 ? -2.137 -6.857 -6.183 1.00 81.25 92 ARG A O 1
ATOM 732 N N . VAL A 1 93 ? -1.342 -4.759 -6.257 1.00 80.69 93 VAL A N 1
ATOM 733 C CA . VAL A 1 93 ? -1.593 -4.474 -4.835 1.00 80.69 93 VAL A CA 1
ATOM 734 C C . VAL A 1 93 ? -3.088 -4.550 -4.517 1.00 80.69 93 VAL A C 1
ATOM 736 O O . VAL A 1 93 ? -3.460 -5.110 -3.491 1.00 80.69 93 VAL A O 1
ATOM 739 N N . LEU A 1 94 ? -3.949 -4.039 -5.403 1.00 83.81 94 LEU A N 1
ATOM 740 C CA . LEU A 1 94 ? -5.403 -4.153 -5.251 1.00 83.81 94 LEU A CA 1
ATOM 741 C C . LEU A 1 94 ? -5.894 -5.610 -5.342 1.00 83.81 94 LEU A C 1
ATOM 743 O O . LEU A 1 94 ? -6.745 -6.001 -4.546 1.00 83.81 94 LEU A O 1
ATOM 747 N N . ASP A 1 95 ? -5.349 -6.422 -6.257 1.00 84.88 95 ASP A N 1
ATOM 748 C CA . ASP A 1 95 ? -5.669 -7.858 -6.344 1.00 84.88 95 ASP A CA 1
ATOM 749 C C . ASP A 1 95 ? -5.279 -8.576 -5.040 1.00 84.88 95 ASP A C 1
ATOM 751 O O . ASP A 1 95 ? -6.121 -9.233 -4.430 1.00 84.88 95 ASP A O 1
ATOM 755 N N . GLU A 1 96 ? -4.063 -8.360 -4.529 1.00 81.50 96 GLU A N 1
ATOM 756 C CA . GLU A 1 96 ? -3.614 -8.963 -3.263 1.00 81.50 96 GLU A CA 1
ATOM 757 C C . GLU A 1 96 ? -4.449 -8.513 -2.052 1.00 81.50 96 GLU A C 1
ATOM 759 O O . GLU A 1 96 ? -4.818 -9.337 -1.211 1.00 81.50 96 GLU A O 1
ATOM 764 N N . LEU A 1 97 ? -4.833 -7.231 -1.982 1.00 81.62 97 LEU A N 1
ATOM 765 C CA . LEU A 1 97 ? -5.763 -6.745 -0.958 1.00 81.62 97 LEU A CA 1
ATOM 766 C C . LEU A 1 97 ? -7.108 -7.480 -1.044 1.00 81.62 97 LEU A C 1
ATOM 768 O O . LEU A 1 97 ? -7.573 -8.018 -0.038 1.00 81.62 97 LEU A O 1
ATOM 772 N N . SER A 1 98 ? -7.683 -7.606 -2.241 1.00 78.56 98 SER A N 1
ATOM 773 C CA . SER A 1 98 ? -8.959 -8.307 -2.440 1.00 78.56 98 SER A CA 1
ATOM 774 C C . SER A 1 98 ? -8.884 -9.806 -2.106 1.00 78.56 98 SER A C 1
ATOM 776 O O . SER A 1 98 ? -9.844 -10.397 -1.600 1.00 78.56 98 SER A O 1
ATOM 778 N N . ARG A 1 99 ? -7.732 -10.447 -2.347 1.00 76.25 99 ARG A N 1
ATOM 779 C CA . ARG A 1 99 ? -7.491 -11.851 -1.980 1.00 76.25 99 ARG A CA 1
ATOM 780 C C . ARG A 1 99 ? -7.422 -12.036 -0.474 1.00 76.25 99 ARG A C 1
ATOM 782 O O . ARG A 1 99 ? -7.983 -13.012 0.026 1.00 76.25 99 ARG A O 1
ATOM 789 N N . SER A 1 100 ? -6.781 -11.108 0.235 1.00 69.50 100 SER A N 1
ATOM 790 C CA . SER A 1 100 ? -6.707 -11.145 1.697 1.00 69.50 100 SER A CA 1
ATOM 791 C C . SER A 1 100 ? -8.099 -11.070 2.335 1.00 69.50 100 SER A C 1
ATOM 793 O O . SER A 1 100 ? -8.414 -11.878 3.203 1.00 69.50 100 SER A O 1
ATOM 795 N N . GLU A 1 101 ? -8.996 -10.226 1.811 1.00 68.50 101 GLU A N 1
ATOM 796 C CA . GLU A 1 101 ? -10.389 -10.164 2.275 1.00 68.50 101 GLU A CA 1
ATOM 797 C C . GLU A 1 101 ? -11.161 -11.473 2.049 1.00 68.50 101 GLU A C 1
ATOM 799 O O . GLU A 1 101 ? -11.961 -11.893 2.889 1.00 68.50 101 GLU A O 1
ATOM 804 N N . ARG A 1 102 ? -10.928 -12.150 0.916 1.00 63.41 102 ARG A N 1
ATOM 805 C CA . ARG A 1 102 ? -11.581 -13.437 0.618 1.00 63.41 102 ARG A CA 1
ATOM 806 C C . ARG A 1 102 ? -11.097 -14.567 1.522 1.00 63.41 102 ARG A C 1
ATOM 808 O O . ARG A 1 102 ? -11.884 -15.463 1.824 1.00 63.41 102 ARG A O 1
ATOM 815 N N . GLN A 1 103 ? -9.827 -14.557 1.926 1.00 57.75 103 GLN A N 1
ATOM 816 C CA . GLN A 1 103 ? -9.295 -15.554 2.858 1.00 57.75 103 GLN A CA 1
ATOM 817 C C . GLN A 1 103 ? -9.852 -15.363 4.272 1.00 57.75 103 GLN A C 1
ATOM 819 O O . GLN A 1 103 ? -10.259 -16.348 4.885 1.00 57.75 103 GLN A O 1
ATOM 824 N N . ASP A 1 104 ? -9.981 -14.119 4.735 1.00 54.84 104 ASP A N 1
ATOM 825 C CA . ASP A 1 104 ? -10.619 -13.791 6.015 1.00 54.84 104 ASP A CA 1
ATOM 826 C C . ASP A 1 104 ? -12.085 -14.257 6.065 1.00 54.84 104 ASP A C 1
ATOM 828 O O . ASP A 1 104 ? -12.495 -14.945 7.001 1.00 54.84 104 ASP A O 1
ATOM 832 N N . LYS A 1 105 ? -12.871 -13.993 5.008 1.00 52.84 105 LYS A N 1
ATOM 833 C CA . LYS A 1 105 ? -14.261 -14.482 4.920 1.00 52.84 105 LYS A CA 1
ATOM 834 C C . LYS A 1 105 ? -14.363 -16.008 4.920 1.00 52.84 105 LYS A C 1
ATOM 836 O O . LYS A 1 105 ? -15.332 -16.549 5.446 1.00 52.84 105 LYS A O 1
ATOM 841 N N . LYS A 1 106 ? -13.374 -16.711 4.358 1.00 50.75 106 LYS A N 1
ATOM 842 C CA . LYS A 1 106 ? -13.323 -18.182 4.379 1.00 50.75 106 LYS A CA 1
ATOM 843 C C . LYS A 1 106 ? -13.017 -18.756 5.763 1.00 50.75 106 LYS A C 1
ATOM 845 O O . LYS A 1 106 ? -13.469 -19.860 6.038 1.00 50.75 106 LYS A O 1
ATOM 850 N N . MET A 1 107 ? -12.283 -18.040 6.618 1.00 49.09 107 MET A N 1
ATOM 851 C CA . MET A 1 107 ? -12.045 -18.480 7.998 1.00 49.09 107 MET A CA 1
ATOM 852 C C . MET A 1 107 ? -13.251 -18.208 8.904 1.00 49.09 107 MET A C 1
ATOM 854 O O . MET A 1 107 ? -13.608 -19.070 9.699 1.00 49.09 107 MET A O 1
ATOM 858 N N . VAL A 1 108 ? -13.932 -17.068 8.741 1.00 50.66 108 VAL A N 1
ATOM 859 C CA . VAL A 1 108 ? -15.123 -16.735 9.550 1.00 50.66 108 VAL A CA 1
ATOM 860 C C . VAL A 1 108 ? -16.355 -17.544 9.122 1.00 50.66 108 VAL A C 1
ATOM 862 O O . VAL A 1 108 ? -17.142 -17.957 9.965 1.00 50.6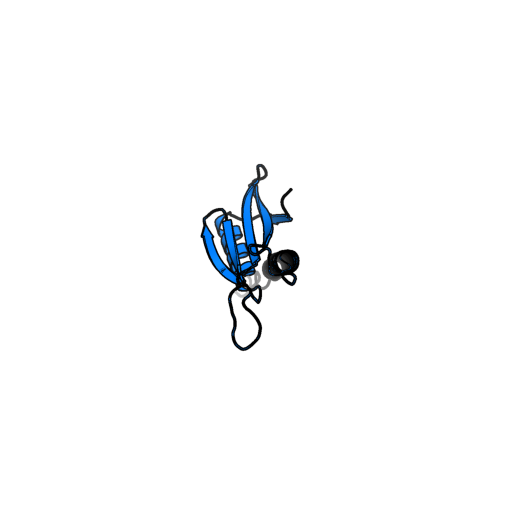6 108 VAL A O 1
ATOM 865 N N . GLY A 1 109 ? -16.504 -17.845 7.828 1.00 47.31 109 GLY A N 1
ATOM 866 C CA . GLY A 1 109 ? -17.591 -18.687 7.310 1.00 47.31 109 GLY A CA 1
ATOM 867 C C . GLY A 1 109 ? -17.358 -20.200 7.424 1.00 47.31 109 GLY A C 1
ATOM 868 O O . GLY A 1 109 ? -18.169 -20.962 6.910 1.00 47.31 109 GLY A O 1
ATOM 869 N N . GLY A 1 110 ? -16.242 -20.634 8.025 1.00 42.84 110 GLY A N 1
ATOM 870 C CA . GLY A 1 110 ? -15.860 -22.046 8.162 1.00 42.84 110 GLY A CA 1
ATOM 871 C C . GLY A 1 110 ? -15.966 -22.612 9.583 1.00 42.84 110 GLY A C 1
ATOM 872 O O . GLY A 1 110 ? -15.775 -23.812 9.759 1.00 42.84 110 GLY A O 1
ATOM 873 N N . MET A 1 111 ? -16.279 -21.791 10.591 1.00 45.19 111 MET A N 1
ATOM 874 C CA . MET A 1 111 ? -16.643 -22.270 11.932 1.00 45.19 111 MET A CA 1
ATOM 875 C C . MET A 1 111 ? -18.139 -22.587 11.969 1.00 45.19 111 MET A C 1
ATOM 877 O O . MET A 1 111 ? -18.922 -21.933 12.652 1.00 45.19 111 MET A O 1
ATOM 881 N N . ASP A 1 112 ? -18.524 -23.588 11.179 1.00 46.59 112 ASP A N 1
ATOM 882 C CA . ASP A 1 112 ? -19.789 -24.279 11.378 1.00 46.59 112 ASP A CA 1
ATOM 883 C C . ASP A 1 112 ? -19.669 -25.200 12.599 1.00 46.59 112 ASP A C 1
ATOM 885 O O . ASP A 1 112 ? -18.613 -25.757 12.913 1.00 46.59 112 ASP A O 1
ATOM 889 N N . MET A 1 113 ? -20.772 -25.283 13.322 1.00 51.72 113 MET A N 1
ATOM 890 C CA . MET A 1 113 ? -20.932 -25.888 14.632 1.00 51.72 113 MET A CA 1
ATOM 891 C C . MET A 1 113 ? -20.480 -27.349 14.640 1.00 51.72 113 MET A C 1
ATOM 893 O O . MET A 1 113 ? -21.039 -28.193 13.944 1.00 51.72 113 MET A O 1
ATOM 897 N N . THR A 1 114 ? -19.538 -27.718 15.507 1.00 55.22 114 THR A N 1
ATOM 898 C CA . THR A 1 114 ? -19.454 -29.115 15.947 1.00 55.22 114 THR A CA 1
ATOM 899 C C . THR A 1 114 ? -19.121 -29.176 17.432 1.00 55.22 114 THR A C 1
ATOM 901 O O . THR A 1 114 ? -18.044 -28.771 17.857 1.00 55.22 114 THR A O 1
ATOM 904 N N . ARG A 1 115 ? -20.089 -29.738 18.172 1.00 50.94 115 ARG A N 1
ATOM 905 C CA . ARG A 1 115 ? -20.122 -30.111 19.599 1.00 50.94 115 ARG A CA 1
ATOM 906 C C . ARG A 1 115 ? -20.545 -29.047 20.615 1.00 50.94 115 ARG A C 1
ATOM 908 O O . ARG A 1 115 ? -19.803 -28.684 21.518 1.00 50.94 115 ARG A O 1
ATOM 915 N N . ALA A 1 116 ? -21.829 -28.702 20.558 1.00 50.00 116 ALA A N 1
ATOM 916 C CA . ALA A 1 116 ? -22.632 -28.442 21.753 1.00 50.00 116 ALA A CA 1
ATOM 917 C C . ALA A 1 116 ? -23.625 -29.605 21.949 1.00 50.00 116 ALA A C 1
ATOM 919 O O . ALA A 1 116 ? -24.809 -29.442 21.679 1.00 50.00 116 ALA A O 1
ATOM 920 N N . SER A 1 117 ? -23.153 -30.811 22.301 1.00 53.75 117 SER A N 1
ATOM 921 C CA . SER A 1 117 ? -24.023 -31.975 22.595 1.00 53.75 117 SER A CA 1
ATOM 922 C C . SER A 1 117 ? -23.294 -33.110 23.348 1.00 53.75 117 SER A C 1
ATOM 924 O O . SER A 1 117 ? -23.321 -34.239 22.884 1.00 53.75 117 SER A O 1
ATOM 926 N N . GLU A 1 118 ? -22.611 -32.857 24.470 1.00 51.59 118 GLU A N 1
ATOM 927 C CA . GLU A 1 118 ? -22.142 -33.941 25.376 1.00 51.59 118 GLU A CA 1
ATOM 928 C C . GLU A 1 118 ? -22.310 -33.535 26.855 1.00 51.59 118 GLU A C 1
ATOM 930 O O . GLU A 1 118 ? -21.376 -33.622 27.645 1.00 51.59 118 GLU A O 1
ATOM 935 N N . LEU A 1 119 ? -23.494 -33.030 27.234 1.00 55.38 119 LEU A N 1
ATOM 936 C CA . LEU A 1 119 ? -23.814 -32.757 28.645 1.00 55.38 119 LEU A CA 1
ATOM 937 C C . LEU A 1 119 ? -25.108 -33.378 29.179 1.00 55.38 119 LEU A C 1
ATOM 939 O O . LEU A 1 119 ? -25.419 -33.132 30.337 1.00 55.38 119 LEU A O 1
ATOM 943 N N . GLU A 1 120 ? -25.821 -34.227 28.436 1.00 51.56 120 GLU A N 1
ATOM 944 C CA . GLU A 1 120 ? -26.977 -34.938 29.005 1.00 51.56 120 GLU A CA 1
ATOM 945 C C . GLU A 1 120 ? -26.959 -36.429 28.623 1.00 51.56 120 GLU A C 1
ATOM 947 O O . GLU A 1 120 ? -27.043 -36.773 27.446 1.00 51.56 120 GLU A O 1
ATOM 952 N N . GLY A 1 121 ? -26.862 -37.291 29.642 1.00 50.75 121 GLY A N 1
ATOM 953 C CA . GLY A 1 121 ? -26.878 -38.759 29.567 1.00 50.75 121 GLY A CA 1
ATOM 954 C C . GLY A 1 121 ? -25.470 -39.338 29.744 1.00 50.75 121 GLY A C 1
ATOM 955 O O . GLY A 1 121 ? -24.602 -39.077 28.930 1.00 50.75 121 GLY A O 1
ATOM 956 N N . GLU A 1 122 ? -25.124 -40.077 30.791 1.00 48.50 122 GLU A N 1
ATOM 957 C CA . GLU A 1 122 ? -25.898 -41.106 31.481 1.00 48.50 122 GLU A CA 1
ATOM 958 C C . GLU A 1 122 ? -25.745 -41.007 33.005 1.00 48.50 122 GLU A C 1
ATOM 960 O O . GLU A 1 122 ? -24.707 -40.610 33.539 1.00 48.50 122 GLU A O 1
ATOM 965 N N . SER A 1 123 ? -26.855 -41.332 33.667 1.00 50.62 123 SER A N 1
ATOM 966 C CA . SER A 1 123 ? -26.990 -41.578 35.104 1.00 50.62 123 SER A CA 1
ATOM 967 C C . SER A 1 123 ? -26.393 -42.920 35.512 1.00 50.62 123 SER A C 1
ATOM 969 O O . SER A 1 123 ? -26.312 -43.813 34.641 1.00 50.62 123 SER A O 1
#

Radius of gyration: 20.05 Å; chains: 1; bounding box: 48×52×56 Å

Organism: NCBI:txid1198301

Foldseek 3Di:
DFPDKAPDDLVVVQVLLQVLQVPQPQWDFDDGDSFKTKTFGDDDDDDDDDDSFKMWIWGWDQDPVRIIGIHIDIGTRDPPCPPDDSVVSSVSSVVSSVVVVVVVCCVVVVPDDDDPPDDDDDD